Protein AF-A0A923VL21-F1 (afdb_monomer_lite)

Sequence (117 aa):
MLHLKRMFTELTTLPSLRMALRLRGVNKLKGTIIYSDGGGQYCSSDFINETGMMLNSMAKCVYESIHAERLNGTIKNQYLKYYKPRDFEELTQHLKKAVNMYNIERPHSTLNNLSPV

pLDDT: mean 92.22, std 11.39, range [32.31, 98.31]

Secondary structure (DSSP, 8-state):
--------GGGTHHHHHHHHHHHH-HHHHTTPEEEE---GGGGSHHHHHHTTTSEEEE-SSGGGGHHHHHHHHHIIIIIIHHH--SSHHHHHHHHHHHHHIIIII--BGGGTTB---

Foldseek 3Di:
DPPPPPCALVNPVVVVVVVVCVVCPVVVQFAEEDEEQPPVSCVDPVNCVVCVRYHYDYDPDPVVCVVVVVVVCCLVVVFLVVQPQPDPVSSVVSSVVSVCCQQAPQFDVVVVGGGND

Radius of gyration: 15.91 Å; chains: 1; bounding box: 39×30×39 Å

Structure (mmCIF, N/CA/C/O backbone):
data_AF-A0A923VL21-F1
#
_entry.id   AF-A0A923VL21-F1
#
loop_
_atom_site.group_PDB
_atom_site.id
_atom_site.type_symbol
_atom_site.label_atom_id
_atom_site.label_alt_id
_atom_site.label_comp_id
_atom_site.label_asym_id
_atom_site.label_entity_id
_atom_site.label_seq_id
_atom_site.pdbx_PDB_ins_code
_atom_site.Cartn_x
_atom_site.Cartn_y
_atom_site.Cartn_z
_atom_site.occupancy
_atom_site.B_iso_or_equiv
_atom_site.auth_seq_id
_atom_site.auth_comp_id
_atom_site.auth_asym_id
_atom_site.auth_atom_id
_atom_site.pdbx_PDB_model_num
ATOM 1 N N . MET A 1 1 ? 12.282 12.058 23.586 1.00 32.31 1 MET A N 1
ATOM 2 C CA . MET A 1 1 ? 13.006 12.124 22.299 1.00 32.31 1 MET A CA 1
ATOM 3 C C . MET A 1 1 ? 12.614 10.884 21.504 1.00 32.31 1 MET A C 1
ATOM 5 O O . MET A 1 1 ? 13.103 9.804 21.806 1.00 32.31 1 MET A O 1
ATOM 9 N N . LEU A 1 2 ? 11.618 10.992 20.618 1.00 38.22 2 LEU A N 1
ATOM 10 C CA . LEU A 1 2 ? 11.150 9.868 19.798 1.00 38.22 2 LEU A CA 1
ATOM 11 C C . LEU A 1 2 ? 12.329 9.383 18.949 1.00 38.22 2 LEU A C 1
ATOM 13 O O . LEU A 1 2 ? 12.782 10.102 18.063 1.00 38.22 2 LEU A O 1
ATOM 17 N N . HIS A 1 3 ? 12.862 8.200 19.257 1.00 43.81 3 HIS A N 1
ATOM 18 C CA . HIS A 1 3 ? 13.788 7.506 18.372 1.00 43.81 3 HIS A CA 1
ATOM 19 C C . HIS A 1 3 ? 13.105 7.394 17.007 1.00 43.81 3 HIS A C 1
ATOM 21 O O . HIS A 1 3 ? 12.113 6.677 16.868 1.00 43.81 3 HIS A O 1
ATOM 27 N N . LEU A 1 4 ? 13.615 8.123 16.011 1.00 44.59 4 LEU A N 1
ATOM 28 C CA . LEU A 1 4 ? 13.318 7.860 14.611 1.00 44.59 4 LEU A CA 1
ATOM 29 C C . LEU A 1 4 ? 13.776 6.421 14.351 1.00 44.59 4 LEU A C 1
ATOM 31 O O . LEU A 1 4 ? 14.953 6.169 14.092 1.00 44.59 4 LEU A O 1
ATOM 35 N N . LYS A 1 5 ? 12.863 5.452 14.483 1.00 56.16 5 LYS A N 1
ATOM 36 C CA . LYS A 1 5 ? 13.067 4.118 13.924 1.00 56.16 5 LYS A CA 1
ATOM 37 C C . LYS A 1 5 ? 13.369 4.350 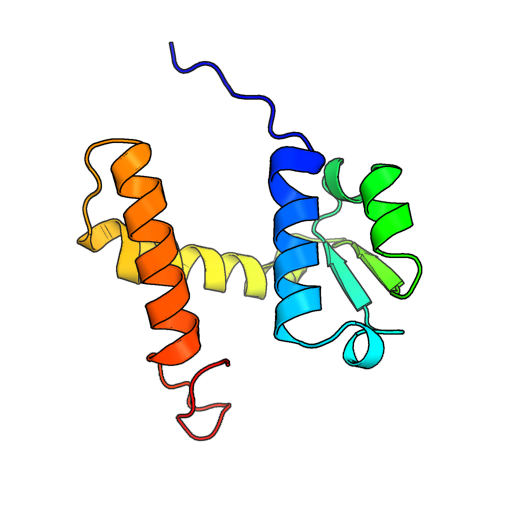12.451 1.00 56.16 5 LYS A C 1
ATOM 39 O O . LYS A 1 5 ? 12.510 4.845 11.724 1.00 56.16 5 LYS A O 1
ATOM 44 N N . ARG A 1 6 ? 14.602 4.059 12.032 1.00 63.75 6 ARG A N 1
ATOM 45 C CA . ARG A 1 6 ? 14.967 4.070 10.616 1.00 63.75 6 ARG A CA 1
ATOM 46 C C . ARG A 1 6 ? 13.962 3.178 9.888 1.00 63.75 6 ARG A C 1
ATOM 48 O O . ARG A 1 6 ? 13.798 2.010 10.235 1.00 63.75 6 ARG A O 1
ATOM 55 N N . MET A 1 7 ? 13.232 3.765 8.948 1.00 73.12 7 MET A N 1
ATOM 56 C CA . MET A 1 7 ? 12.248 3.063 8.135 1.00 73.12 7 MET A CA 1
ATOM 57 C C . MET A 1 7 ? 12.985 2.332 7.020 1.00 73.12 7 MET A C 1
ATOM 59 O O . MET A 1 7 ? 13.112 2.839 5.911 1.00 73.12 7 MET A O 1
ATOM 63 N N . PHE A 1 8 ? 13.531 1.165 7.347 1.00 86.19 8 PHE A N 1
ATOM 64 C CA . PHE A 1 8 ? 14.175 0.317 6.354 1.00 86.19 8 PHE A CA 1
ATOM 65 C C . PHE A 1 8 ? 13.145 -0.295 5.398 1.00 86.19 8 PHE A C 1
ATOM 67 O O . PHE A 1 8 ? 11.957 -0.431 5.731 1.00 86.19 8 PHE A O 1
ATOM 74 N N . THR A 1 9 ? 13.600 -0.673 4.206 1.00 87.31 9 THR A N 1
ATOM 75 C CA . THR A 1 9 ? 12.754 -1.261 3.162 1.00 87.31 9 THR A CA 1
ATOM 76 C C . THR A 1 9 ? 12.082 -2.535 3.666 1.00 87.31 9 THR A C 1
ATOM 78 O O . THR A 1 9 ? 10.880 -2.734 3.463 1.00 87.31 9 THR A O 1
ATOM 81 N N . GLU A 1 10 ? 12.837 -3.353 4.399 1.00 90.12 10 GLU A N 1
ATOM 82 C CA . GLU A 1 10 ? 12.400 -4.631 4.973 1.00 90.12 10 GLU A CA 1
ATOM 83 C C . GLU A 1 10 ? 11.283 -4.471 6.011 1.00 90.12 10 GLU A C 1
ATOM 85 O O . GLU A 1 10 ? 10.492 -5.390 6.218 1.00 90.12 10 GLU A O 1
ATOM 90 N N . LEU A 1 11 ? 11.183 -3.295 6.639 1.00 88.69 11 LEU A N 1
ATOM 91 C CA . LEU A 1 11 ? 10.178 -2.994 7.660 1.00 88.69 11 LEU A CA 1
ATOM 92 C C . LEU A 1 11 ? 8.943 -2.275 7.104 1.00 88.69 11 LEU A C 1
ATOM 94 O O . LEU A 1 11 ? 7.957 -2.124 7.823 1.00 88.69 11 LEU A O 1
ATOM 98 N N . THR A 1 12 ? 8.986 -1.806 5.854 1.00 90.06 12 THR A N 1
ATOM 99 C CA . THR A 1 12 ? 7.958 -0.914 5.297 1.00 90.06 12 THR A CA 1
ATOM 100 C C . THR A 1 12 ? 7.453 -1.385 3.936 1.00 90.06 12 THR A C 1
ATOM 102 O O . THR A 1 12 ? 6.346 -1.918 3.816 1.00 90.06 12 THR A O 1
ATOM 105 N N . THR A 1 13 ? 8.272 -1.217 2.905 1.00 93.19 13 THR A N 1
ATOM 106 C CA . THR A 1 13 ? 7.873 -1.358 1.504 1.00 93.19 13 THR A CA 1
ATOM 107 C C . THR A 1 13 ? 7.756 -2.820 1.098 1.00 93.19 13 THR A C 1
ATOM 109 O O . THR A 1 13 ? 6.759 -3.199 0.486 1.00 93.19 13 THR A O 1
ATOM 112 N N . LEU A 1 14 ? 8.707 -3.668 1.502 1.00 95.12 14 LEU A N 1
ATOM 113 C CA . LEU A 1 14 ? 8.663 -5.102 1.196 1.00 95.12 14 LEU A CA 1
ATOM 114 C C . LEU A 1 14 ? 7.456 -5.810 1.830 1.00 95.12 14 LEU A C 1
ATOM 116 O O . LEU A 1 14 ? 6.745 -6.512 1.107 1.00 95.12 14 LEU A O 1
ATOM 120 N N . PRO A 1 15 ? 7.147 -5.624 3.132 1.00 95.25 15 PRO A N 1
ATOM 121 C CA . PRO A 1 15 ? 5.925 -6.173 3.714 1.00 95.25 15 PRO A CA 1
ATOM 122 C C . PRO A 1 15 ? 4.664 -5.718 2.973 1.00 95.25 15 PRO A C 1
ATOM 124 O O . PRO A 1 15 ? 3.794 -6.540 2.687 1.00 95.25 15 PRO A O 1
ATOM 127 N N . SER A 1 16 ? 4.589 -4.434 2.609 1.00 93.81 16 SER A N 1
ATOM 128 C CA . SER A 1 16 ? 3.438 -3.865 1.896 1.00 93.81 16 SER A CA 1
ATOM 129 C C . SER A 1 16 ? 3.271 -4.469 0.497 1.00 93.81 16 SER A C 1
ATOM 131 O O . SER A 1 16 ? 2.168 -4.871 0.122 1.00 93.81 16 SER A O 1
ATOM 133 N N . LEU A 1 17 ? 4.368 -4.620 -0.249 1.00 95.50 17 LEU A N 1
ATOM 134 C CA . LEU A 1 17 ? 4.376 -5.287 -1.550 1.00 95.50 17 LEU A CA 1
ATOM 135 C C . LEU A 1 17 ? 3.918 -6.744 -1.425 1.00 95.50 17 LEU A C 1
ATOM 137 O O . LEU A 1 17 ? 3.012 -7.174 -2.136 1.00 95.50 17 LEU A O 1
ATOM 141 N N . ARG A 1 18 ? 4.473 -7.497 -0.471 1.00 96.00 18 ARG A N 1
ATOM 142 C CA . ARG A 1 18 ? 4.099 -8.900 -0.231 1.00 96.00 18 ARG A CA 1
ATOM 143 C C . ARG A 1 18 ? 2.624 -9.060 0.134 1.00 96.00 18 ARG A C 1
ATOM 145 O O . ARG A 1 18 ? 1.995 -10.032 -0.284 1.00 96.00 18 ARG A O 1
ATOM 152 N N . MET A 1 19 ? 2.047 -8.110 0.875 1.00 95.06 19 MET A N 1
ATOM 153 C CA . MET A 1 19 ? 0.606 -8.082 1.143 1.00 95.06 19 MET A CA 1
ATOM 154 C C . MET A 1 19 ? -0.206 -7.928 -0.148 1.00 95.06 19 MET A C 1
ATOM 156 O O . MET A 1 19 ? -1.159 -8.680 -0.350 1.00 95.06 19 MET A O 1
ATOM 160 N N . ALA A 1 20 ? 0.188 -7.016 -1.042 1.00 94.12 20 ALA A N 1
ATOM 161 C CA . ALA A 1 20 ? -0.474 -6.833 -2.334 1.00 94.12 20 ALA A CA 1
ATOM 162 C C . ALA A 1 20 ? -0.353 -8.080 -3.231 1.00 94.12 20 ALA A C 1
ATOM 164 O O . ALA A 1 20 ? -1.353 -8.529 -3.795 1.00 94.12 20 ALA A O 1
ATOM 165 N N . LEU A 1 21 ? 0.840 -8.685 -3.299 1.00 95.19 21 LEU A N 1
ATOM 166 C CA . LEU A 1 21 ? 1.094 -9.925 -4.041 1.00 95.19 21 LE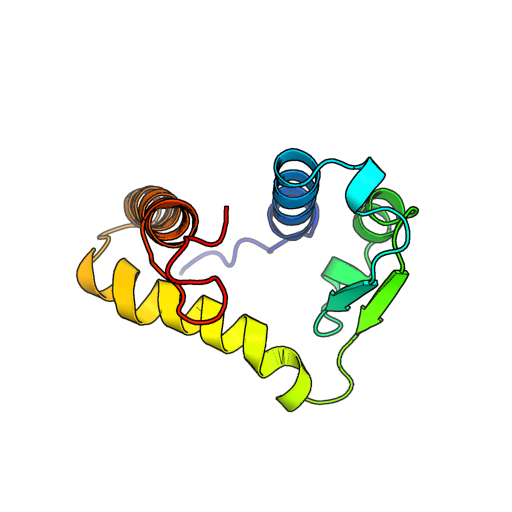U A CA 1
ATOM 167 C C . LEU A 1 21 ? 0.213 -11.077 -3.552 1.00 95.19 21 LEU A C 1
ATOM 169 O O . LEU A 1 21 ? -0.388 -11.784 -4.361 1.00 95.19 21 LEU A O 1
ATOM 173 N N . ARG A 1 22 ? 0.095 -11.246 -2.230 1.00 95.62 22 ARG A N 1
ATOM 174 C CA . ARG A 1 22 ? -0.772 -12.264 -1.626 1.00 95.62 22 ARG A CA 1
ATOM 175 C C . ARG A 1 22 ? -2.244 -12.007 -1.935 1.00 95.62 22 ARG A C 1
ATOM 177 O O . ARG A 1 22 ? -2.963 -12.942 -2.261 1.00 95.62 22 ARG A O 1
ATOM 184 N N . LEU A 1 23 ? -2.679 -10.753 -1.827 1.00 95.19 23 LEU A N 1
ATOM 185 C CA . LEU A 1 23 ? -4.080 -10.377 -1.991 1.00 95.19 23 LEU A CA 1
ATOM 186 C C . LEU A 1 23 ? -4.563 -10.506 -3.442 1.00 95.19 23 LEU A C 1
ATOM 188 O O . LEU A 1 23 ? -5.693 -10.916 -3.683 1.00 95.19 23 LEU A O 1
ATOM 192 N N . ARG A 1 24 ? -3.732 -10.121 -4.417 1.00 93.94 24 ARG A N 1
ATOM 193 C CA . ARG A 1 24 ? -4.108 -10.109 -5.842 1.00 93.94 24 ARG A CA 1
ATOM 194 C C . ARG A 1 24 ? -3.676 -11.367 -6.592 1.00 93.94 24 ARG A C 1
ATOM 196 O O . ARG A 1 24 ? -4.267 -11.690 -7.620 1.00 93.94 24 ARG A O 1
ATOM 203 N N . GLY A 1 25 ? -2.690 -12.089 -6.067 1.00 95.12 25 GLY A N 1
ATOM 204 C CA . GLY A 1 25 ? -2.064 -13.234 -6.711 1.00 95.12 25 GLY A CA 1
ATOM 205 C C . GLY A 1 25 ? -0.890 -12.813 -7.595 1.00 95.12 25 GLY A C 1
ATOM 206 O O . GLY A 1 25 ? -1.039 -12.011 -8.515 1.00 95.12 25 GLY A O 1
ATOM 207 N N . VAL A 1 26 ? 0.271 -13.421 -7.343 1.00 92.75 26 VAL A N 1
ATOM 208 C CA . VAL A 1 26 ? 1.563 -13.161 -8.008 1.00 92.75 26 VAL A CA 1
ATOM 209 C C . VAL A 1 26 ? 1.432 -13.138 -9.535 1.00 92.75 26 VAL A C 1
ATOM 211 O O . VAL A 1 26 ? 1.831 -12.174 -10.182 1.00 92.75 26 VAL A O 1
ATOM 214 N N . ASN A 1 27 ? 0.783 -14.153 -10.114 1.00 94.25 27 ASN A N 1
ATOM 215 C CA . ASN A 1 27 ? 0.643 -14.278 -11.567 1.00 94.25 27 ASN A CA 1
ATOM 216 C C . ASN A 1 27 ? -0.175 -13.146 -12.201 1.00 94.25 27 ASN A C 1
ATOM 218 O O . ASN A 1 27 ? 0.110 -12.764 -13.332 1.00 94.25 27 ASN A O 1
ATOM 222 N N . LYS A 1 28 ? -1.163 -12.589 -11.486 1.00 94.25 28 LYS A N 1
ATOM 223 C CA . LYS A 1 28 ? -1.984 -11.480 -12.000 1.00 94.25 28 LYS A CA 1
ATOM 224 C C . LYS A 1 28 ? -1.227 -10.154 -12.033 1.00 94.25 28 LYS A C 1
ATOM 226 O O . LYS A 1 28 ? -1.647 -9.237 -12.727 1.00 94.25 28 LYS A O 1
ATOM 231 N N . LEU A 1 29 ? -0.144 -10.046 -11.266 1.00 93.94 29 LEU A N 1
ATOM 232 C CA . LEU A 1 29 ? 0.658 -8.832 -11.152 1.00 93.94 29 LEU A CA 1
ATOM 233 C C . LEU A 1 29 ? 1.926 -8.865 -12.016 1.00 93.94 29 LEU A C 1
ATOM 235 O O . LEU A 1 29 ? 2.613 -7.850 -12.130 1.00 93.94 29 LEU A O 1
ATOM 239 N N . LYS A 1 30 ? 2.222 -9.986 -12.681 1.00 95.44 30 LYS A N 1
ATOM 240 C CA . LYS A 1 30 ? 3.342 -10.084 -13.620 1.00 95.44 30 LYS A CA 1
ATOM 241 C C . LYS A 1 30 ? 3.176 -9.089 -14.777 1.00 95.44 30 LYS A C 1
ATOM 243 O O . LYS A 1 30 ? 2.116 -9.014 -15.389 1.00 95.44 30 LYS A O 1
ATOM 248 N N . GLY A 1 31 ? 4.232 -8.335 -15.077 1.00 96.00 31 GLY A N 1
ATOM 249 C CA . GLY A 1 31 ? 4.265 -7.317 -16.132 1.00 96.00 31 GLY A CA 1
ATOM 250 C C . GLY A 1 31 ? 3.542 -6.009 -15.791 1.00 96.00 31 GLY A C 1
ATOM 251 O O . GLY A 1 31 ? 3.547 -5.091 -16.606 1.00 96.00 31 GLY A O 1
ATOM 252 N N . THR A 1 32 ? 2.936 -5.897 -14.605 1.00 96.88 32 THR A N 1
ATOM 253 C CA . THR A 1 32 ? 2.323 -4.637 -14.162 1.00 96.88 32 THR A CA 1
ATOM 254 C C . THR A 1 32 ? 3.382 -3.615 -13.758 1.00 96.88 32 THR A C 1
ATOM 256 O O . THR A 1 32 ? 4.533 -3.964 -13.489 1.00 96.88 32 THR A O 1
ATOM 259 N N . ILE A 1 33 ? 2.990 -2.341 -13.719 1.00 95.81 33 ILE A N 1
ATOM 260 C CA . ILE A 1 33 ? 3.869 -1.241 -13.322 1.00 95.81 33 ILE A CA 1
ATOM 261 C C . ILE A 1 33 ? 3.733 -1.005 -11.816 1.00 95.81 33 ILE A C 1
ATOM 263 O O . ILE A 1 33 ? 2.627 -0.766 -11.328 1.00 95.81 33 ILE A O 1
ATOM 267 N N . ILE A 1 34 ? 4.854 -1.013 -11.092 1.00 94.62 34 ILE A N 1
ATOM 268 C CA . ILE A 1 34 ? 4.929 -0.406 -9.762 1.00 94.62 34 ILE A CA 1
ATOM 269 C C . ILE A 1 34 ? 5.375 1.033 -9.931 1.00 94.62 34 ILE A C 1
ATOM 271 O O . ILE A 1 34 ? 6.483 1.310 -10.384 1.00 94.62 34 ILE A O 1
ATOM 275 N N . TYR A 1 35 ? 4.494 1.940 -9.535 1.00 94.25 35 TYR A N 1
ATOM 276 C CA . TYR A 1 35 ? 4.746 3.366 -9.542 1.00 94.25 35 TYR A CA 1
ATOM 277 C C . TYR A 1 35 ? 5.112 3.850 -8.136 1.00 94.25 35 TYR A C 1
ATOM 279 O O . TYR A 1 35 ? 4.324 3.669 -7.207 1.00 94.25 35 TYR A O 1
ATOM 287 N N . SER A 1 36 ? 6.290 4.452 -7.973 1.00 93.50 36 SER A N 1
ATOM 288 C CA . SER A 1 36 ? 6.781 4.991 -6.698 1.00 93.50 36 SER A CA 1
ATOM 289 C C . SER A 1 36 ? 7.083 6.490 -6.775 1.00 93.50 36 SER A C 1
ATOM 291 O O . SER A 1 36 ? 7.057 7.088 -7.845 1.00 93.50 36 SER A O 1
ATOM 293 N N . ASP A 1 37 ? 7.390 7.121 -5.643 1.00 91.19 37 ASP A N 1
ATOM 294 C CA . ASP A 1 37 ? 7.847 8.517 -5.581 1.00 91.19 37 ASP A CA 1
ATOM 295 C C . ASP A 1 37 ? 9.376 8.668 -5.741 1.00 91.19 37 ASP A C 1
ATOM 297 O O . ASP A 1 37 ? 9.901 9.772 -5.622 1.00 91.19 37 ASP A O 1
ATOM 301 N N . GLY A 1 38 ? 10.097 7.568 -5.996 1.00 88.88 38 GLY A N 1
ATOM 302 C CA . GLY A 1 38 ? 11.558 7.562 -6.117 1.00 88.88 38 GLY A CA 1
ATOM 303 C C . GLY A 1 38 ? 12.323 7.555 -4.786 1.00 88.88 38 GLY A C 1
ATOM 304 O O . GLY A 1 38 ? 13.543 7.712 -4.792 1.00 88.88 38 GLY A O 1
ATOM 305 N N . GLY A 1 39 ? 11.655 7.356 -3.643 1.00 89.88 39 GLY A N 1
ATOM 306 C CA . GLY A 1 39 ? 12.326 7.174 -2.354 1.00 89.88 39 GLY A CA 1
ATOM 307 C C . GLY A 1 39 ? 13.338 6.015 -2.355 1.00 89.88 39 GLY A C 1
ATOM 308 O O . GLY A 1 39 ? 13.140 4.991 -3.012 1.00 89.88 39 GLY A O 1
ATOM 309 N N . GLY A 1 40 ? 14.425 6.147 -1.587 1.00 90.50 40 GLY A N 1
ATOM 310 C CA . GLY A 1 40 ? 15.546 5.194 -1.600 1.00 90.50 40 GLY A CA 1
ATOM 311 C C . GLY A 1 40 ? 15.165 3.740 -1.292 1.00 90.50 40 GLY A C 1
ATOM 312 O O . GLY A 1 40 ? 15.817 2.819 -1.780 1.00 90.50 40 GLY A O 1
ATOM 313 N N . GLN A 1 41 ? 14.074 3.514 -0.557 1.00 91.38 41 GLN A N 1
ATOM 314 C CA . GLN A 1 41 ? 13.534 2.180 -0.297 1.00 91.38 41 GLN A CA 1
ATOM 315 C C . GLN A 1 41 ? 13.144 1.432 -1.586 1.00 91.38 41 GLN A C 1
ATOM 317 O O . GLN A 1 41 ? 13.366 0.225 -1.692 1.00 91.38 41 GLN A O 1
ATOM 322 N N . TYR A 1 42 ? 12.655 2.145 -2.604 1.00 92.88 42 TYR A N 1
ATOM 323 C CA . TYR A 1 42 ? 12.279 1.572 -3.902 1.00 92.88 42 TYR A CA 1
ATOM 324 C C . TYR A 1 42 ? 13.483 1.283 -4.811 1.00 92.88 42 TYR A C 1
ATOM 326 O O . TYR A 1 42 ? 13.340 0.604 -5.823 1.00 92.88 42 TYR A O 1
ATOM 334 N N . CYS A 1 43 ? 14.670 1.774 -4.450 1.00 91.25 43 CYS A N 1
ATOM 335 C CA . CYS A 1 43 ? 15.922 1.518 -5.165 1.00 91.25 43 CYS A CA 1
ATOM 336 C C . CYS A 1 43 ? 16.791 0.459 -4.471 1.00 91.25 43 CYS A C 1
ATOM 338 O O . CYS A 1 43 ? 17.895 0.170 -4.929 1.00 91.25 43 CYS A O 1
ATOM 340 N N . SER A 1 44 ? 16.332 -0.099 -3.349 1.00 94.12 44 SER A N 1
ATOM 341 C CA . SER A 1 44 ? 17.071 -1.133 -2.627 1.00 94.12 44 SER A CA 1
ATOM 342 C C . SER A 1 44 ? 17.123 -2.442 -3.417 1.00 94.12 44 SER A C 1
ATOM 344 O O . SER A 1 44 ? 16.155 -2.817 -4.084 1.00 94.12 44 SER A O 1
ATOM 346 N N . SER A 1 45 ? 18.237 -3.169 -3.301 1.00 94.75 45 SER A N 1
ATOM 347 C CA . SER A 1 45 ? 18.419 -4.458 -3.978 1.00 94.75 45 SER A CA 1
ATOM 348 C C . SER A 1 45 ? 17.308 -5.448 -3.632 1.00 94.75 45 SER A C 1
ATOM 350 O O . SER A 1 45 ? 16.793 -6.122 -4.519 1.00 94.75 45 SER A O 1
ATOM 352 N N . ASP A 1 46 ? 16.881 -5.489 -2.368 1.00 95.50 46 ASP A N 1
ATOM 353 C CA . ASP A 1 46 ? 15.814 -6.390 -1.929 1.00 95.50 46 ASP A CA 1
ATOM 354 C C . ASP A 1 46 ? 14.473 -6.063 -2.597 1.00 95.50 46 ASP A C 1
ATOM 356 O O . ASP A 1 46 ? 13.769 -6.966 -3.046 1.00 95.50 46 ASP A O 1
ATOM 360 N N . PHE A 1 47 ? 14.127 -4.776 -2.723 1.00 95.44 47 PHE A N 1
ATOM 361 C CA . PHE A 1 47 ? 12.908 -4.361 -3.417 1.00 95.44 47 PHE A CA 1
ATOM 362 C C . PHE A 1 47 ? 12.965 -4.670 -4.915 1.00 95.44 47 PHE A C 1
ATOM 364 O O . PHE A 1 47 ? 12.004 -5.205 -5.470 1.00 95.44 47 PHE A O 1
ATOM 371 N N . ILE A 1 48 ? 14.088 -4.374 -5.573 1.00 95.50 48 ILE A N 1
ATOM 372 C CA . ILE A 1 48 ? 14.272 -4.649 -7.004 1.00 95.50 48 ILE A CA 1
ATOM 373 C C . ILE A 1 48 ? 14.166 -6.156 -7.277 1.00 95.50 48 ILE A C 1
ATOM 375 O O . ILE A 1 48 ? 13.492 -6.563 -8.221 1.00 95.50 48 ILE A O 1
ATOM 379 N N . ASN A 1 49 ? 14.757 -6.988 -6.417 1.00 95.88 49 ASN A N 1
ATOM 380 C CA . ASN A 1 49 ? 14.680 -8.442 -6.536 1.00 95.88 49 ASN A CA 1
ATOM 381 C C . ASN A 1 49 ? 13.242 -8.959 -6.364 1.00 95.88 49 ASN A C 1
ATOM 383 O O . ASN A 1 49 ? 12.775 -9.755 -7.177 1.00 95.88 49 ASN A O 1
ATOM 387 N N . GLU A 1 50 ? 12.511 -8.487 -5.349 1.00 95.38 50 GLU A N 1
ATOM 388 C CA . GLU A 1 50 ? 11.118 -8.898 -5.106 1.00 95.38 50 GLU A CA 1
ATOM 389 C C . GLU A 1 50 ? 10.179 -8.457 -6.249 1.00 95.38 50 GLU A C 1
ATOM 391 O O . GLU A 1 50 ? 9.196 -9.130 -6.563 1.00 95.38 50 GLU A O 1
ATOM 396 N N . THR A 1 51 ? 10.496 -7.339 -6.908 1.00 96.19 51 THR A N 1
ATOM 397 C CA . THR A 1 51 ? 9.720 -6.774 -8.023 1.00 96.19 51 THR A CA 1
ATOM 398 C C . THR A 1 51 ? 10.191 -7.227 -9.400 1.00 96.19 51 THR A C 1
ATOM 400 O O . THR A 1 51 ? 9.666 -6.740 -10.396 1.00 96.19 51 THR A O 1
ATOM 403 N N . GLY A 1 52 ? 11.106 -8.196 -9.504 1.00 95.94 52 GLY A N 1
ATOM 404 C CA . GLY A 1 52 ? 11.715 -8.608 -10.778 1.00 95.94 52 GLY A CA 1
ATOM 405 C C . GLY A 1 52 ? 10.744 -9.121 -11.855 1.00 95.94 52 GLY A C 1
ATOM 406 O O . GLY A 1 52 ? 11.108 -9.228 -13.022 1.00 95.94 52 GLY A O 1
ATOM 407 N N . MET A 1 53 ? 9.494 -9.423 -11.494 1.00 95.00 53 MET A N 1
ATOM 408 C CA . MET A 1 53 ? 8.424 -9.784 -12.435 1.00 95.00 53 MET A CA 1
ATOM 409 C C . MET A 1 53 ? 7.533 -8.599 -12.859 1.00 95.00 53 MET A C 1
ATOM 411 O O . MET A 1 53 ? 6.566 -8.802 -13.592 1.00 95.00 53 MET A O 1
ATOM 415 N N . MET A 1 54 ? 7.807 -7.394 -12.363 1.00 96.81 54 MET A N 1
ATOM 416 C CA . MET A 1 54 ? 7.046 -6.153 -12.544 1.00 96.81 54 MET A CA 1
ATOM 417 C C . MET A 1 54 ? 7.955 -5.076 -13.159 1.00 96.81 54 MET A C 1
ATOM 419 O O . MET A 1 54 ? 9.172 -5.235 -13.230 1.00 96.81 54 MET A O 1
ATOM 423 N N . LEU A 1 55 ? 7.366 -3.976 -13.625 1.00 96.56 55 LEU A N 1
ATOM 424 C CA . LEU A 1 55 ? 8.089 -2.836 -14.188 1.00 96.56 55 LEU A CA 1
ATOM 425 C C . LEU A 1 55 ? 8.124 -1.694 -13.170 1.00 96.56 55 LEU A C 1
ATOM 427 O O . LEU A 1 55 ? 7.086 -1.124 -12.841 1.00 96.56 55 LEU A O 1
ATOM 431 N N . ASN A 1 56 ? 9.307 -1.344 -12.674 1.00 95.75 56 ASN A N 1
ATOM 432 C CA . ASN A 1 56 ? 9.457 -0.238 -11.729 1.00 95.75 56 ASN A CA 1
ATOM 433 C C . ASN A 1 56 ? 9.507 1.1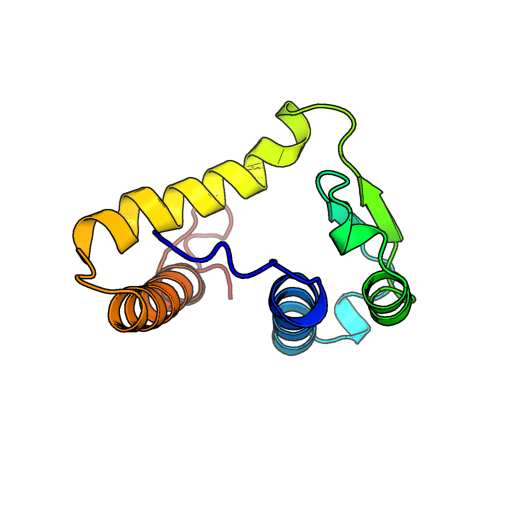10 -12.465 1.00 95.75 56 ASN A C 1
ATOM 435 O O . ASN A 1 56 ? 10.290 1.290 -13.397 1.00 95.75 56 ASN A O 1
ATOM 439 N N . SER A 1 57 ? 8.693 2.064 -12.018 1.00 95.12 57 SER A N 1
ATOM 440 C CA . SER A 1 57 ? 8.662 3.452 -12.485 1.00 95.12 57 SER A CA 1
ATOM 441 C C . SER A 1 57 ? 8.564 4.400 -11.292 1.00 95.12 57 SER A C 1
ATOM 443 O O . SER A 1 57 ? 8.081 4.018 -10.226 1.00 95.12 57 SER A O 1
ATOM 445 N N . MET A 1 58 ? 8.996 5.647 -11.470 1.00 94.00 58 MET A N 1
ATOM 446 C CA . MET A 1 58 ? 8.988 6.657 -10.412 1.00 94.00 58 MET A CA 1
ATOM 447 C C . MET A 1 58 ? 8.383 7.980 -10.876 1.00 94.00 58 MET A C 1
ATOM 449 O O . MET A 1 58 ? 8.414 8.297 -12.069 1.00 94.00 58 MET A O 1
ATOM 453 N N . ALA A 1 59 ? 7.889 8.753 -9.915 1.00 93.00 59 ALA A N 1
ATOM 454 C CA . ALA A 1 59 ? 7.389 10.093 -10.137 1.00 93.00 59 ALA A CA 1
ATOM 455 C C . ALA A 1 59 ? 8.492 11.083 -10.507 1.00 93.00 59 ALA A C 1
ATOM 457 O O . ALA A 1 59 ? 9.566 11.118 -9.912 1.00 93.00 59 ALA A O 1
ATOM 458 N N . LYS A 1 60 ? 8.187 11.919 -11.494 1.00 93.19 60 LYS A N 1
ATOM 459 C CA . LYS A 1 60 ? 8.970 13.076 -11.930 1.00 93.19 60 LYS A CA 1
ATOM 460 C C . LYS A 1 60 ? 8.462 14.367 -11.299 1.00 93.19 60 LYS A C 1
ATOM 462 O O . LYS A 1 60 ? 9.209 15.340 -11.227 1.00 93.19 60 LYS A O 1
ATOM 467 N N . CYS A 1 61 ? 7.206 14.401 -10.851 1.00 91.31 61 CYS A N 1
ATOM 468 C CA . CYS A 1 61 ? 6.654 15.545 -10.133 1.00 91.31 61 CYS A CA 1
ATOM 469 C C . CYS A 1 61 ? 5.622 15.138 -9.071 1.00 91.31 61 CYS A C 1
ATOM 471 O O . CYS A 1 61 ? 5.027 14.063 -9.120 1.00 91.31 61 CYS A O 1
ATOM 473 N N . VAL A 1 62 ? 5.376 16.038 -8.113 1.00 85.06 62 VAL A N 1
ATOM 474 C CA . VAL A 1 62 ? 4.489 15.801 -6.955 1.00 85.06 62 VAL A CA 1
ATOM 475 C C . VAL A 1 62 ? 3.059 15.434 -7.373 1.00 85.06 62 VAL A C 1
ATOM 477 O O . VAL A 1 62 ? 2.379 14.674 -6.684 1.00 85.06 62 VAL A O 1
ATOM 480 N N . TYR A 1 63 ? 2.603 15.939 -8.520 1.00 89.31 63 TYR A N 1
ATOM 481 C CA . TYR A 1 63 ? 1.245 15.716 -9.015 1.00 89.31 63 TYR A CA 1
ATOM 482 C C . TYR A 1 63 ? 0.970 14.271 -9.430 1.00 89.31 63 TYR A C 1
ATOM 484 O O . TYR A 1 63 ? -0.189 13.878 -9.509 1.00 89.31 63 TYR A O 1
ATOM 492 N N . GLU A 1 64 ? 1.997 13.460 -9.661 1.00 90.75 64 GLU A N 1
ATOM 493 C CA . GLU A 1 64 ? 1.789 12.074 -10.075 1.00 90.75 64 GLU A CA 1
ATOM 494 C C . GLU A 1 64 ? 1.514 11.139 -8.882 1.00 90.75 64 GLU A C 1
ATOM 496 O O . GLU A 1 64 ? 0.941 10.065 -9.053 1.00 90.75 64 GLU A O 1
ATOM 501 N N . SER A 1 65 ? 1.829 11.569 -7.654 1.00 91.44 65 SER A N 1
ATOM 502 C CA . SER A 1 65 ? 1.568 10.810 -6.418 1.00 91.44 65 SER A CA 1
ATOM 503 C C . SER A 1 65 ? 0.210 11.130 -5.774 1.00 91.44 65 SER A C 1
ATOM 505 O O . SER A 1 65 ? -0.127 10.589 -4.719 1.00 91.44 65 SER A O 1
ATOM 507 N N . ILE A 1 66 ? -0.618 11.978 -6.400 1.00 93.56 66 ILE A N 1
ATOM 508 C CA . ILE A 1 66 ? -1.872 12.492 -5.811 1.00 93.56 66 ILE A CA 1
ATOM 509 C C . ILE A 1 66 ? -2.861 11.395 -5.413 1.00 93.56 66 ILE A C 1
ATOM 511 O O . ILE A 1 66 ? -3.608 11.555 -4.447 1.00 93.56 66 ILE A O 1
ATOM 515 N N . HIS A 1 67 ? -2.885 10.275 -6.137 1.00 91.94 67 HIS A N 1
ATOM 516 C CA . HIS A 1 67 ? -3.795 9.172 -5.841 1.00 91.94 67 HIS A CA 1
ATOM 517 C C . HIS A 1 67 ? -3.398 8.451 -4.549 1.00 91.94 67 HIS A C 1
ATOM 519 O O . HIS A 1 67 ? -4.263 8.186 -3.710 1.00 91.94 67 HIS A O 1
ATOM 525 N N . ALA A 1 68 ? -2.098 8.205 -4.356 1.00 92.88 68 ALA A N 1
ATOM 526 C CA . ALA A 1 68 ? -1.565 7.626 -3.126 1.00 92.88 68 ALA A CA 1
ATOM 527 C C . ALA A 1 68 ? -1.778 8.575 -1.936 1.00 92.88 68 ALA A C 1
ATOM 529 O O . ALA A 1 68 ? -2.291 8.162 -0.895 1.00 92.88 68 ALA A O 1
ATOM 530 N N . GLU A 1 69 ? -1.506 9.870 -2.117 1.00 94.06 69 GLU A N 1
ATOM 531 C CA . GLU A 1 69 ? -1.729 10.881 -1.079 1.00 94.06 69 GLU A CA 1
ATOM 532 C C . GLU A 1 69 ? -3.205 11.014 -0.693 1.00 94.06 69 GLU A C 1
ATOM 534 O O . GLU A 1 69 ? -3.548 11.104 0.489 1.00 94.06 69 GLU A O 1
ATOM 539 N N . ARG A 1 70 ? -4.121 10.946 -1.665 1.00 95.56 70 ARG A N 1
ATOM 540 C CA . ARG A 1 70 ? -5.564 10.962 -1.394 1.00 95.56 70 ARG A CA 1
ATOM 541 C C . ARG A 1 70 ? -6.009 9.738 -0.593 1.00 95.56 70 ARG A C 1
ATOM 543 O O . ARG A 1 70 ? -6.846 9.874 0.306 1.00 95.56 70 ARG A O 1
ATOM 550 N N . LEU A 1 71 ? -5.471 8.556 -0.895 1.00 95.25 71 LEU A N 1
ATOM 551 C CA . LEU A 1 71 ? -5.739 7.337 -0.130 1.00 95.25 71 LEU A CA 1
ATOM 552 C C . LEU A 1 71 ? -5.223 7.473 1.310 1.00 95.25 71 LEU A C 1
ATOM 554 O O . LEU A 1 71 ? -5.990 7.283 2.256 1.00 95.25 71 LEU A O 1
ATOM 558 N N . ASN A 1 72 ? -3.969 7.892 1.481 1.00 95.38 72 ASN A N 1
ATOM 559 C CA . ASN A 1 72 ? -3.360 8.115 2.794 1.00 95.38 72 ASN A CA 1
ATOM 560 C C . ASN A 1 72 ? -4.147 9.149 3.611 1.00 95.38 72 ASN A C 1
ATOM 562 O O . ASN A 1 72 ? -4.470 8.925 4.781 1.00 95.38 72 ASN A O 1
ATOM 566 N N . GLY A 1 73 ? -4.537 10.255 2.975 1.00 97.81 73 GLY A N 1
ATOM 567 C CA . GLY A 1 73 ? -5.388 11.282 3.565 1.00 97.81 73 GLY A CA 1
ATOM 568 C C . GLY A 1 73 ? -6.766 10.755 3.961 1.00 97.81 73 GLY A C 1
ATOM 569 O O . GLY A 1 73 ? -7.286 11.143 5.006 1.00 97.81 73 GLY A O 1
ATOM 570 N N . THR A 1 74 ? -7.340 9.834 3.185 1.00 97.44 74 THR A N 1
ATOM 571 C CA . THR A 1 74 ? -8.609 9.175 3.520 1.00 97.44 74 THR A CA 1
ATOM 572 C C . THR A 1 74 ? -8.472 8.338 4.788 1.00 97.44 74 THR A C 1
ATOM 574 O O . THR A 1 74 ? -9.219 8.560 5.741 1.00 97.44 74 THR A O 1
ATOM 577 N N . ILE A 1 75 ? -7.485 7.441 4.856 1.00 98.06 75 ILE A N 1
ATOM 578 C CA . ILE A 1 75 ? -7.241 6.612 6.047 1.00 98.06 75 ILE A CA 1
ATOM 579 C C . ILE A 1 75 ? -6.976 7.486 7.279 1.00 98.06 75 ILE A C 1
ATOM 581 O O . ILE A 1 75 ? -7.599 7.303 8.329 1.00 98.06 75 ILE A O 1
ATOM 585 N N . LYS A 1 76 ? -6.108 8.494 7.143 1.00 97.62 76 LYS A N 1
ATOM 586 C CA . LYS A 1 76 ? -5.739 9.393 8.240 1.00 97.62 76 LYS A CA 1
ATOM 587 C C . LYS A 1 76 ? -6.923 10.222 8.734 1.00 97.62 76 LYS A C 1
ATOM 589 O O . LYS A 1 76 ? -7.229 10.212 9.924 1.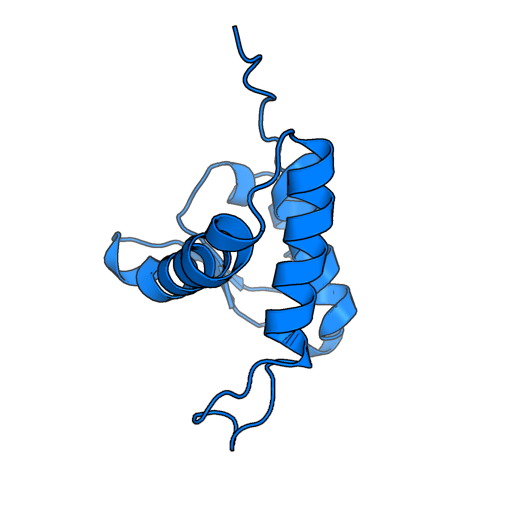00 97.62 76 LYS A O 1
ATOM 594 N N . ASN A 1 77 ? -7.582 10.950 7.837 1.00 98.00 77 ASN A N 1
ATOM 595 C CA . ASN A 1 77 ? -8.531 11.992 8.224 1.00 98.00 77 ASN A CA 1
ATOM 596 C C . ASN A 1 77 ? -9.963 11.484 8.393 1.00 98.00 77 ASN A C 1
ATOM 598 O O . ASN A 1 77 ? -10.720 12.126 9.113 1.00 98.00 77 ASN A O 1
ATOM 602 N N . GLN A 1 78 ? -10.334 10.366 7.758 1.00 97.69 78 GLN A N 1
ATOM 603 C CA . GLN A 1 78 ? -11.699 9.825 7.825 1.00 97.69 78 GLN A CA 1
ATOM 604 C C . GLN A 1 78 ? -11.839 8.636 8.779 1.00 97.69 78 GLN A C 1
ATOM 606 O O . GLN A 1 78 ? -12.946 8.372 9.230 1.00 97.69 78 GLN A O 1
ATOM 611 N N . TYR A 1 79 ? -10.745 7.946 9.124 1.00 98.12 79 TYR A N 1
ATOM 612 C CA . TYR A 1 79 ? -10.783 6.822 10.067 1.00 98.12 79 TYR A CA 1
ATOM 613 C C . TYR A 1 79 ? -9.962 7.123 11.319 1.00 98.12 79 TYR A C 1
ATOM 615 O O . TYR A 1 79 ? -10.520 7.332 12.396 1.00 98.12 79 TYR A O 1
ATOM 623 N N . LEU A 1 80 ? -8.634 7.211 11.183 1.00 98.06 80 LEU A N 1
ATOM 624 C CA . LEU A 1 80 ? -7.726 7.283 12.334 1.00 98.06 80 LEU A CA 1
ATOM 625 C C . LEU A 1 80 ? -7.968 8.511 13.216 1.00 98.06 80 LEU A C 1
ATOM 627 O O . LEU A 1 80 ? -7.959 8.396 14.441 1.00 98.06 80 LEU A O 1
ATOM 631 N N . LYS A 1 81 ? -8.250 9.669 12.604 1.00 97.50 81 LYS A N 1
ATOM 632 C CA . LYS A 1 81 ? -8.597 10.909 13.315 1.00 97.50 81 LYS A CA 1
ATOM 633 C C . LYS A 1 81 ? -9.759 10.722 14.298 1.00 97.50 81 LYS A C 1
ATOM 635 O O . LYS A 1 81 ? -9.755 11.335 15.362 1.00 97.50 81 LYS A O 1
ATOM 640 N N . TYR A 1 82 ? -10.735 9.884 13.956 1.00 97.69 82 TYR A N 1
ATOM 641 C CA . TYR A 1 82 ? -11.911 9.635 14.790 1.00 97.69 82 TYR A CA 1
ATOM 642 C C . TYR A 1 82 ? -11.712 8.474 15.764 1.00 97.69 82 TYR A C 1
ATOM 644 O O . TYR A 1 82 ? -12.309 8.485 16.835 1.00 97.69 82 TYR A O 1
ATOM 652 N N . TYR A 1 83 ? -10.839 7.516 15.437 1.00 97.81 83 TYR A N 1
ATOM 653 C CA . TYR A 1 83 ? -10.470 6.429 16.349 1.00 97.81 83 TYR A CA 1
ATOM 654 C C . TYR A 1 83 ? -9.611 6.897 17.529 1.00 97.81 83 TYR A C 1
ATOM 656 O O . TYR A 1 83 ? -9.603 6.229 18.555 1.00 97.81 83 TYR A O 1
ATOM 664 N N . LYS A 1 84 ? -8.929 8.048 17.404 1.00 97.06 84 LYS A N 1
ATOM 665 C CA . LYS A 1 84 ? -8.174 8.708 18.488 1.00 97.06 84 LYS A CA 1
ATOM 666 C C . LYS A 1 84 ? -7.251 7.740 19.265 1.00 97.06 84 LYS A C 1
ATOM 668 O O . LYS A 1 84 ? -7.388 7.634 20.483 1.00 97.06 84 LYS A O 1
ATOM 673 N N . PRO A 1 85 ? -6.329 7.026 18.583 1.00 97.31 85 PRO A N 1
ATOM 674 C CA . PRO A 1 85 ? -5.383 6.144 19.266 1.00 97.31 85 PRO A CA 1
ATOM 675 C C . PRO A 1 85 ? -4.536 6.929 20.271 1.00 97.31 85 PRO A C 1
ATOM 677 O O . PRO A 1 85 ? -4.095 8.044 19.978 1.00 97.31 85 PRO A O 1
ATOM 680 N N . ARG A 1 86 ? -4.308 6.339 21.442 1.00 97.19 86 ARG A N 1
ATOM 681 C CA . ARG A 1 86 ? -3.593 6.962 22.565 1.00 97.19 86 ARG A CA 1
ATOM 682 C C . ARG A 1 86 ? -2.093 6.698 22.527 1.00 97.19 86 ARG A C 1
ATOM 684 O O . ARG A 1 86 ? -1.312 7.499 23.034 1.00 97.19 86 ARG A O 1
ATOM 691 N N . ASP A 1 87 ? -1.695 5.608 21.885 1.00 96.25 87 ASP A N 1
ATOM 692 C CA . ASP A 1 87 ? -0.309 5.187 21.735 1.00 96.25 87 ASP A CA 1
ATOM 693 C C . ASP A 1 87 ? -0.071 4.493 20.380 1.00 96.25 87 ASP A C 1
ATOM 695 O O . ASP A 1 87 ? -0.952 4.405 19.517 1.00 96.25 87 ASP A O 1
ATOM 699 N N . PHE A 1 88 ? 1.166 4.043 20.161 1.00 94.50 88 PHE A N 1
ATOM 700 C CA . PHE A 1 88 ? 1.568 3.396 18.913 1.00 94.50 88 PHE A CA 1
ATOM 701 C C . PHE A 1 88 ? 0.933 2.010 18.719 1.00 94.50 88 PHE A C 1
ATOM 703 O O . PHE A 1 88 ? 0.692 1.594 17.580 1.00 94.50 88 PHE A O 1
ATOM 710 N N . GLU A 1 89 ? 0.664 1.290 19.806 1.00 96.50 89 GLU A N 1
ATOM 711 C CA . GLU A 1 89 ? 0.047 -0.030 19.742 1.00 96.50 89 GLU A CA 1
ATOM 712 C C . GLU A 1 89 ? -1.411 0.099 19.296 1.00 96.50 89 GLU A C 1
ATOM 714 O O . GLU A 1 89 ? -1.811 -0.512 18.299 1.00 96.50 89 GLU A O 1
ATOM 719 N N . GLU A 1 90 ? -2.167 0.991 19.936 1.00 97.75 90 GLU A N 1
ATOM 720 C CA . GLU A 1 90 ? -3.525 1.335 19.526 1.00 97.75 90 GLU A CA 1
ATOM 721 C C . GLU A 1 90 ? -3.562 1.882 18.104 1.00 97.75 90 GLU A C 1
ATOM 723 O O . GLU A 1 90 ? -4.428 1.492 17.324 1.00 97.75 90 GLU A O 1
ATOM 728 N N . LEU A 1 91 ? -2.613 2.745 17.721 1.00 97.25 91 LEU A N 1
ATOM 729 C CA . LEU A 1 91 ? -2.519 3.246 16.348 1.00 97.25 91 LEU A CA 1
ATOM 730 C C . LEU A 1 91 ? -2.372 2.094 15.350 1.00 97.25 91 LEU A C 1
ATOM 732 O O . LEU A 1 91 ? -3.030 2.099 14.311 1.00 97.25 91 LEU A O 1
ATOM 736 N N . THR A 1 92 ? -1.551 1.094 15.666 1.00 95.81 92 THR A N 1
ATOM 737 C CA . THR A 1 92 ? -1.346 -0.077 14.806 1.00 95.81 92 THR A CA 1
ATOM 738 C C . THR A 1 92 ? -2.621 -0.917 14.691 1.00 95.81 92 THR A C 1
ATOM 740 O O . THR A 1 92 ? -2.982 -1.343 13.590 1.00 95.81 92 THR A O 1
ATOM 743 N N . GLN A 1 93 ? -3.337 -1.138 15.796 1.00 97.88 93 GLN A N 1
ATOM 744 C CA . GLN A 1 93 ? -4.613 -1.864 15.797 1.00 97.88 93 GLN A CA 1
ATOM 745 C C . GLN A 1 93 ? -5.699 -1.102 15.017 1.00 97.88 93 GLN A C 1
ATOM 747 O O . GLN A 1 93 ? -6.368 -1.661 14.143 1.00 97.88 93 GLN A O 1
ATOM 752 N N . HIS A 1 94 ? -5.826 0.199 15.268 1.00 98.31 94 HIS A N 1
ATOM 753 C CA . HIS A 1 94 ? -6.756 1.091 14.584 1.00 98.31 94 HIS A CA 1
ATOM 754 C C . HIS A 1 94 ? -6.452 1.239 13.093 1.00 98.31 94 HIS A C 1
ATOM 756 O O . HIS A 1 94 ? -7.384 1.300 12.293 1.00 98.31 94 HIS A O 1
ATOM 762 N N . LEU A 1 95 ? -5.178 1.237 12.695 1.00 97.69 95 LEU A N 1
ATOM 763 C CA . LEU A 1 95 ? -4.779 1.241 11.290 1.00 97.69 95 LEU A CA 1
ATOM 764 C C . LEU A 1 95 ? -5.215 -0.042 10.585 1.00 97.69 95 LEU A C 1
ATOM 766 O O . LEU A 1 95 ? -5.809 0.040 9.512 1.00 97.69 95 LEU A O 1
ATOM 770 N N . LYS A 1 96 ? -5.003 -1.215 11.198 1.00 96.81 96 LYS A N 1
ATOM 771 C CA . LYS A 1 96 ? -5.496 -2.491 10.649 1.00 96.81 96 LYS A CA 1
ATOM 772 C C . LYS A 1 96 ? -7.013 -2.462 10.455 1.00 96.81 96 LYS A C 1
ATOM 774 O O . LYS A 1 96 ? -7.497 -2.819 9.383 1.00 96.81 96 LYS A O 1
ATOM 779 N N . LYS A 1 97 ? -7.753 -1.966 11.454 1.00 98.06 97 LYS A N 1
ATOM 780 C CA . LYS A 1 97 ? -9.208 -1.774 11.358 1.00 98.06 97 LYS A CA 1
ATOM 781 C C . LYS A 1 97 ? -9.582 -0.820 10.221 1.00 98.06 97 LYS A C 1
ATOM 783 O O . LYS A 1 97 ? -10.447 -1.154 9.421 1.00 98.06 97 LYS A O 1
ATOM 788 N N . ALA A 1 98 ? -8.931 0.338 10.120 1.00 98.19 98 ALA A N 1
ATOM 789 C CA . ALA A 1 98 ? -9.211 1.335 9.087 1.00 98.19 98 ALA A CA 1
ATOM 790 C C . ALA A 1 98 ? -8.972 0.789 7.671 1.00 98.19 98 ALA A C 1
ATOM 792 O O . ALA A 1 98 ? -9.815 0.971 6.796 1.00 98.19 98 ALA A O 1
ATOM 793 N N . VAL A 1 99 ? -7.859 0.079 7.458 1.00 97.00 99 VAL A N 1
ATOM 794 C CA . VAL A 1 99 ? -7.544 -0.569 6.176 1.00 97.00 99 VAL A CA 1
ATOM 795 C C . VAL A 1 99 ? -8.588 -1.632 5.831 1.00 97.00 99 VAL A C 1
ATOM 797 O O . VAL A 1 99 ? -9.046 -1.671 4.693 1.00 97.00 99 VAL A O 1
ATOM 800 N N . ASN A 1 100 ? -9.020 -2.447 6.800 1.00 97.31 100 ASN A N 1
ATOM 801 C CA . ASN A 1 100 ? -10.080 -3.432 6.576 1.00 97.31 100 ASN A CA 1
ATOM 802 C C . ASN A 1 100 ? -11.412 -2.769 6.197 1.00 97.31 100 ASN A C 1
ATOM 804 O O . ASN A 1 100 ? -12.016 -3.132 5.194 1.00 97.31 100 ASN A O 1
ATOM 808 N N . MET A 1 101 ? -11.836 -1.751 6.953 1.00 98.00 101 MET A N 1
ATOM 809 C CA . MET A 1 101 ? -13.064 -1.002 6.660 1.00 98.00 101 MET A CA 1
ATOM 810 C C . MET A 1 101 ? -13.014 -0.338 5.279 1.00 98.00 101 MET A C 1
ATOM 812 O O . MET A 1 101 ? -14.021 -0.295 4.582 1.00 98.00 101 MET A O 1
ATOM 816 N N . TYR A 1 102 ? -11.858 0.185 4.867 1.00 97.44 102 TYR A N 1
ATOM 817 C CA . TYR A 1 102 ? -11.702 0.758 3.532 1.00 97.44 102 TYR A CA 1
ATOM 818 C C . TYR A 1 102 ? -11.798 -0.309 2.437 1.00 97.44 102 TYR A C 1
ATOM 820 O O . TYR A 1 102 ? -12.497 -0.107 1.453 1.00 97.44 102 TYR A O 1
ATOM 828 N N . ASN A 1 103 ? -11.111 -1.438 2.609 1.00 96.56 103 ASN A N 1
ATOM 829 C CA . ASN A 1 103 ? -11.008 -2.465 1.576 1.00 96.56 103 ASN A CA 1
ATOM 830 C C . ASN A 1 103 ? -12.263 -3.326 1.420 1.00 96.56 103 ASN A C 1
ATOM 832 O O . ASN A 1 103 ? -12.509 -3.782 0.313 1.00 96.56 103 ASN A O 1
ATOM 836 N N . ILE A 1 104 ? -13.017 -3.565 2.497 1.00 97.31 104 ILE A N 1
ATOM 837 C CA . ILE A 1 104 ? -14.118 -4.542 2.509 1.00 97.31 104 ILE A CA 1
ATOM 838 C C . ILE A 1 104 ? -15.489 -3.868 2.597 1.00 97.31 104 ILE A C 1
ATOM 840 O O . ILE A 1 104 ? -16.424 -4.316 1.944 1.00 97.31 104 ILE A O 1
ATOM 844 N N . GLU A 1 105 ? -15.608 -2.767 3.344 1.00 96.56 105 GLU A N 1
ATOM 845 C CA . GLU A 1 105 ? -16.916 -2.174 3.670 1.00 96.56 105 GLU A CA 1
ATOM 846 C C . GLU A 1 105 ? -17.219 -0.891 2.890 1.00 96.56 105 GLU A C 1
ATOM 848 O O . GLU A 1 105 ? -18.378 -0.533 2.702 1.00 96.56 105 GLU A O 1
ATOM 853 N N . ARG A 1 106 ? -16.196 -0.138 2.465 1.00 96.25 106 ARG A N 1
ATOM 854 C CA . ARG A 1 106 ? -16.407 1.173 1.841 1.00 96.25 106 ARG A CA 1
ATOM 855 C C . ARG A 1 106 ? -16.869 1.008 0.387 1.00 96.25 106 ARG A C 1
ATOM 857 O O . ARG A 1 106 ? -16.082 0.525 -0.421 1.00 96.25 106 ARG A O 1
ATOM 864 N N . PRO A 1 107 ? -18.066 1.485 0.006 1.00 96.25 107 PRO A N 1
ATOM 865 C CA . PRO A 1 107 ? -18.505 1.438 -1.382 1.00 96.25 107 PRO A CA 1
ATOM 866 C C . PRO A 1 107 ? -17.804 2.511 -2.224 1.00 96.25 107 PRO A C 1
ATOM 868 O O . PRO A 1 107 ? -17.636 3.659 -1.796 1.00 96.25 107 PRO A O 1
ATOM 871 N N . HIS A 1 108 ? -17.432 2.151 -3.452 1.00 95.69 108 HIS A N 1
ATOM 872 C CA . HIS A 1 108 ? -16.871 3.064 -4.444 1.00 95.69 108 HIS A CA 1
ATOM 873 C C . HIS A 1 108 ? -17.778 3.143 -5.670 1.00 95.69 108 HIS A C 1
ATOM 875 O O . HIS A 1 108 ? -18.037 2.141 -6.331 1.00 95.69 108 HIS A O 1
ATOM 881 N N . SER A 1 109 ? -18.217 4.351 -6.029 1.00 94.94 109 SER A N 1
ATOM 882 C CA . SER A 1 109 ? -19.106 4.563 -7.181 1.00 94.94 109 SER A CA 1
ATOM 883 C C . SER A 1 109 ? -18.494 4.082 -8.501 1.00 94.94 109 SER A C 1
ATOM 885 O O . SER A 1 109 ? -19.188 3.497 -9.324 1.00 94.94 109 SER A O 1
ATOM 887 N N . THR A 1 110 ? -17.179 4.240 -8.675 1.00 94.69 110 THR A N 1
ATOM 888 C CA . THR A 1 110 ? -16.432 3.743 -9.846 1.00 94.69 110 THR A CA 1
ATOM 889 C C . THR A 1 110 ? -16.352 2.219 -9.919 1.00 94.69 110 THR A C 1
ATOM 891 O O . THR A 1 110 ? -15.973 1.681 -10.952 1.00 94.69 110 THR A O 1
ATOM 894 N N . LEU A 1 111 ? -16.678 1.527 -8.825 1.00 94.38 111 LEU A N 1
ATOM 895 C CA . LEU A 1 111 ? -16.741 0.071 -8.727 1.00 94.38 111 LEU A CA 1
ATOM 896 C C . LEU A 1 111 ? -18.197 -0.409 -8.606 1.00 94.38 111 LEU A C 1
ATOM 898 O O . LEU A 1 111 ? -18.450 -1.430 -7.983 1.00 94.38 111 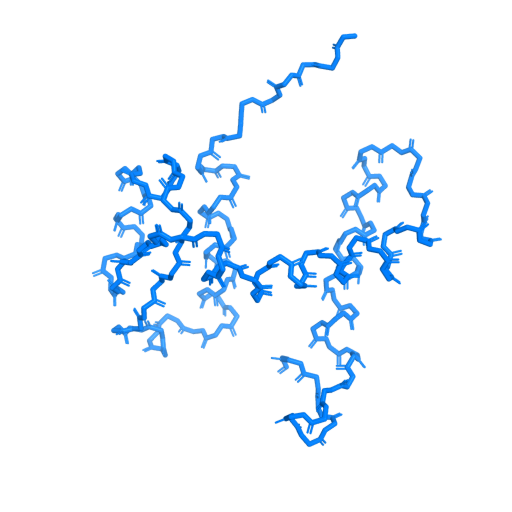LEU A O 1
ATOM 902 N N . ASN A 1 112 ? -19.174 0.329 -9.149 1.00 96.88 112 ASN A N 1
ATOM 903 C CA . ASN A 1 112 ? -20.605 0.010 -9.027 1.00 96.88 112 ASN A CA 1
ATOM 904 C C . ASN A 1 112 ? -21.071 -0.137 -7.564 1.00 96.88 112 ASN A C 1
ATOM 906 O O . ASN A 1 112 ? -21.869 -1.012 -7.240 1.00 96.88 112 ASN A O 1
ATOM 910 N N . ASN A 1 113 ? -20.557 0.722 -6.677 1.00 95.38 113 ASN A N 1
ATOM 911 C CA . ASN A 1 113 ? -20.775 0.688 -5.226 1.00 95.38 113 ASN A CA 1
ATOM 912 C C . ASN A 1 113 ? -20.236 -0.569 -4.520 1.00 95.38 113 ASN A C 1
ATOM 914 O O . ASN A 1 113 ? -20.593 -0.814 -3.370 1.00 95.38 113 ASN A O 1
ATOM 918 N N . LEU A 1 114 ? -19.342 -1.325 -5.161 1.00 97.19 114 LEU A N 1
ATOM 919 C CA . LEU A 1 114 ? -18.561 -2.375 -4.509 1.00 97.19 114 LEU A CA 1
ATOM 920 C C . LEU A 1 114 ? -17.358 -1.783 -3.766 1.00 97.19 114 LEU A C 1
ATOM 922 O O . LEU A 1 114 ? -16.932 -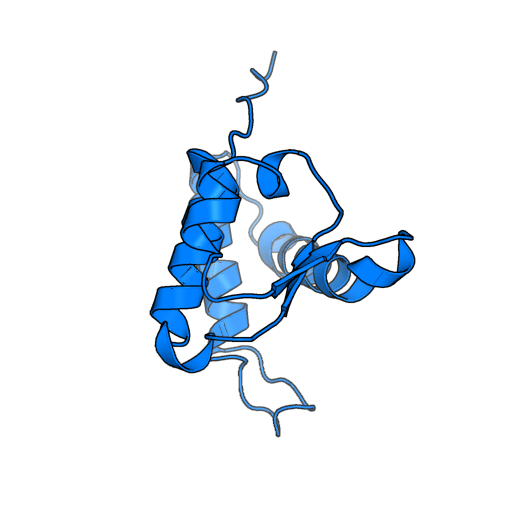0.649 -4.022 1.00 97.19 114 LEU A O 1
ATOM 926 N N . SER A 1 115 ? -16.813 -2.563 -2.839 1.00 96.25 115 SER A N 1
ATOM 927 C CA . SER A 1 115 ? -15.576 -2.252 -2.134 1.00 96.25 115 SER A CA 1
ATOM 928 C C . SER A 1 115 ? -14.330 -2.665 -2.944 1.00 96.25 115 SER A C 1
ATOM 930 O O . SER A 1 115 ? -14.442 -3.373 -3.948 1.00 96.25 115 SER A O 1
ATOM 932 N N . PRO A 1 116 ? -13.128 -2.163 -2.595 1.00 94.88 116 PRO A N 1
ATOM 933 C CA . PRO A 1 116 ? -11.903 -2.399 -3.372 1.00 94.88 116 PRO A CA 1
ATOM 934 C C . PRO A 1 116 ? -11.385 -3.846 -3.449 1.00 94.88 116 PRO A C 1
ATOM 936 O O . PRO A 1 116 ? -10.466 -4.118 -4.237 1.00 94.88 116 PRO A O 1
ATOM 939 N N . VAL A 1 117 ? -11.856 -4.744 -2.584 1.00 94.56 117 VAL A N 1
ATOM 940 C CA . VAL A 1 117 ? -11.424 -6.149 -2.489 1.00 94.56 117 VAL A CA 1
ATOM 941 C C . VAL A 1 117 ? -12.648 -7.041 -2.519 1.00 94.56 117 VAL A C 1
ATOM 943 O O . VAL A 1 117 ? -12.618 -7.971 -3.353 1.00 94.56 117 VAL A O 1
#